Protein AF-A0A524JZP6-F1 (afdb_monomer_lite)

Structure (mmCIF, N/CA/C/O backbone):
data_AF-A0A524JZP6-F1
#
_entry.id   AF-A0A524JZP6-F1
#
loop_
_atom_site.group_PDB
_atom_site.id
_atom_site.type_symbol
_atom_site.label_atom_id
_atom_site.label_alt_id
_atom_site.label_comp_id
_a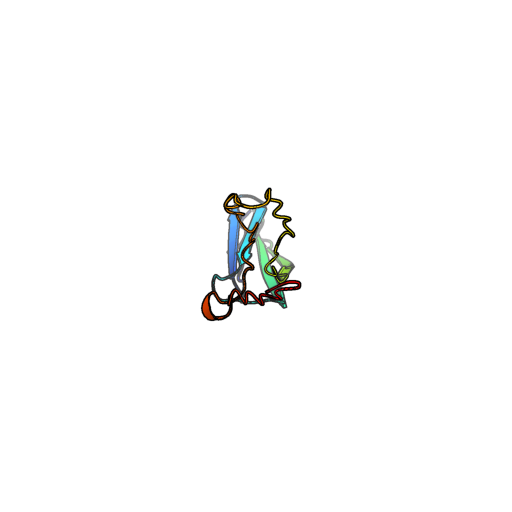tom_site.label_asym_id
_atom_site.label_entity_id
_atom_site.label_seq_id
_atom_site.pdbx_PDB_ins_code
_atom_site.Cartn_x
_atom_site.Cartn_y
_atom_site.Cartn_z
_atom_site.occupancy
_atom_site.B_iso_or_equiv
_atom_site.auth_seq_id
_atom_site.auth_comp_id
_atom_site.auth_asym_id
_atom_site.auth_atom_id
_atom_site.pdbx_PDB_model_num
ATOM 1 N N . MET A 1 1 ? -21.553 10.405 20.517 1.00 58.09 1 MET A N 1
ATOM 2 C CA . MET A 1 1 ? -21.061 9.518 19.447 1.00 58.09 1 MET A CA 1
ATOM 3 C C . MET A 1 1 ? -19.546 9.550 19.407 1.00 58.09 1 MET A C 1
ATOM 5 O O . MET A 1 1 ? -18.982 10.543 18.963 1.00 58.09 1 MET A O 1
ATOM 9 N N . ALA A 1 2 ? -18.900 8.503 19.909 1.00 61.16 2 ALA A N 1
ATOM 10 C CA . ALA A 1 2 ? -17.455 8.323 19.805 1.00 61.16 2 ALA A CA 1
ATOM 11 C C . ALA A 1 2 ? -17.164 7.016 19.064 1.00 61.16 2 ALA A C 1
ATOM 13 O O . ALA A 1 2 ? -17.875 6.031 19.256 1.00 61.16 2 ALA A O 1
ATOM 14 N N . ILE A 1 3 ? -16.135 7.026 18.218 1.00 65.12 3 ILE A N 1
ATOM 15 C CA . ILE A 1 3 ? -15.561 5.818 17.625 1.00 65.12 3 ILE A CA 1
ATOM 16 C C . ILE A 1 3 ? -14.234 5.584 18.342 1.00 65.12 3 ILE A C 1
ATOM 18 O O . ILE A 1 3 ? -13.388 6.479 18.384 1.00 65.12 3 ILE A O 1
ATOM 22 N N . VAL A 1 4 ? -14.065 4.408 18.941 1.00 67.75 4 VAL A N 1
ATOM 23 C CA . VAL A 1 4 ? -12.810 4.033 19.609 1.00 67.75 4 VAL A CA 1
ATOM 24 C C . VAL A 1 4 ? -11.742 3.736 18.554 1.00 67.75 4 VAL A C 1
ATOM 26 O O . VAL A 1 4 ? -12.053 3.178 17.503 1.00 67.75 4 VAL A O 1
ATOM 29 N N . ALA A 1 5 ? -10.493 4.138 18.825 1.00 64.25 5 ALA A N 1
ATOM 30 C CA . ALA A 1 5 ? -9.376 4.020 17.891 1.00 64.25 5 ALA A CA 1
ATOM 31 C C . ALA A 1 5 ? -9.245 2.579 17.346 1.00 64.25 5 ALA A C 1
ATOM 33 O O . ALA A 1 5 ? -9.036 1.652 18.134 1.00 64.25 5 ALA A O 1
ATOM 34 N N . PRO A 1 6 ? -9.372 2.383 16.025 1.00 71.62 6 PRO A N 1
ATOM 35 C CA . PRO A 1 6 ? -9.332 1.068 15.420 1.00 71.62 6 PRO A CA 1
ATOM 36 C C . PRO A 1 6 ? -7.933 0.456 15.532 1.00 71.62 6 PRO A C 1
ATOM 38 O O . PRO A 1 6 ? -6.934 1.093 15.199 1.00 71.62 6 PRO A O 1
ATOM 41 N N . LEU A 1 7 ? -7.864 -0.794 15.992 1.00 72.06 7 LEU A N 1
ATOM 42 C CA . LEU A 1 7 ? -6.622 -1.564 16.047 1.00 72.06 7 LEU A CA 1
ATOM 43 C C . LEU A 1 7 ? -6.488 -2.406 14.776 1.00 72.06 7 LEU A C 1
ATOM 45 O O . LEU A 1 7 ? -7.431 -3.109 14.417 1.00 72.06 7 LEU A O 1
ATOM 49 N N . ALA A 1 8 ? -5.318 -2.354 14.142 1.00 79.12 8 ALA A N 1
ATOM 50 C CA . ALA A 1 8 ? -4.953 -3.180 12.994 1.00 79.12 8 ALA A CA 1
ATOM 51 C C . ALA A 1 8 ? -3.582 -3.829 13.237 1.00 79.12 8 ALA A C 1
ATOM 53 O O . ALA A 1 8 ? -2.736 -3.232 13.907 1.00 79.12 8 ALA A O 1
ATOM 54 N N . ALA A 1 9 ? -3.362 -5.044 12.732 1.00 82.50 9 ALA A N 1
ATOM 55 C CA . ALA A 1 9 ? -2.127 -5.787 12.992 1.00 82.50 9 ALA A CA 1
ATOM 56 C C . ALA A 1 9 ? -1.009 -5.443 11.997 1.00 82.50 9 ALA A C 1
ATOM 58 O O . ALA A 1 9 ? 0.165 -5.459 12.362 1.00 82.50 9 ALA A O 1
ATOM 59 N N . ASN A 1 10 ? -1.368 -5.110 10.755 1.00 86.25 10 ASN A N 1
ATOM 60 C CA . ASN A 1 10 ? -0.446 -4.923 9.635 1.00 86.25 10 ASN A CA 1
ATOM 61 C C . ASN A 1 10 ? -0.532 -3.503 9.061 1.00 86.25 10 ASN A C 1
ATOM 63 O O . ASN A 1 10 ? -0.291 -3.278 7.874 1.00 86.25 10 ASN A O 1
ATOM 67 N N . GLY A 1 11 ? -0.880 -2.528 9.901 1.00 87.19 11 GLY A N 1
ATOM 68 C CA . GLY A 1 11 ? -1.005 -1.135 9.505 1.00 87.19 11 GLY A CA 1
ATOM 69 C C . GLY A 1 11 ? -1.481 -0.233 10.632 1.00 87.19 11 GLY A C 1
ATOM 70 O O . GLY A 1 11 ? -1.445 -0.581 11.809 1.00 87.19 11 GLY A O 1
ATOM 71 N N . THR A 1 12 ? -1.936 0.952 10.250 1.00 89.12 12 THR A N 1
ATOM 72 C CA . THR A 1 12 ? -2.566 1.916 11.150 1.00 89.12 12 THR A CA 1
ATOM 73 C C . THR A 1 12 ? -3.952 2.245 10.633 1.00 89.12 12 THR A C 1
ATOM 75 O O . THR A 1 12 ? -4.158 2.402 9.429 1.00 89.12 12 THR A O 1
ATOM 78 N N . ALA A 1 13 ? -4.909 2.348 11.544 1.00 90.44 13 ALA A N 1
ATOM 79 C CA . ALA A 1 13 ? -6.255 2.773 11.225 1.00 90.44 13 ALA A CA 1
ATOM 80 C C . ALA A 1 13 ? -6.558 4.076 11.974 1.00 90.44 13 ALA A C 1
ATOM 82 O O . ALA A 1 13 ? -6.275 4.210 13.163 1.00 90.44 13 ALA A O 1
ATOM 83 N N . ALA A 1 14 ? -7.109 5.051 11.261 1.00 88.94 14 ALA A N 1
ATOM 84 C CA . ALA A 1 14 ? -7.448 6.364 11.790 1.00 88.94 14 ALA A CA 1
ATOM 85 C C . ALA A 1 14 ? -8.925 6.665 11.547 1.00 88.94 14 ALA A C 1
ATOM 87 O O . ALA A 1 14 ? -9.490 6.257 10.532 1.00 88.94 14 ALA A O 1
ATOM 88 N N . VAL A 1 15 ? -9.541 7.403 12.469 1.00 89.00 15 VAL A N 1
ATOM 89 C CA . VAL A 1 15 ? -10.954 7.781 12.379 1.00 89.00 15 VAL A CA 1
ATOM 90 C C . VAL A 1 15 ? -11.088 9.279 12.184 1.00 89.00 15 VAL A C 1
ATOM 92 O O . VAL A 1 15 ? -10.450 10.067 12.879 1.00 89.00 15 VAL A O 1
ATOM 95 N N . THR A 1 16 ? -11.947 9.690 11.256 1.00 87.56 16 THR A N 1
ATOM 96 C CA . THR A 1 16 ? -12.345 11.088 11.069 1.00 87.56 16 THR A CA 1
ATOM 97 C C . THR A 1 16 ? -13.851 11.153 10.829 1.00 87.56 16 THR A C 1
ATOM 99 O O . THR A 1 16 ? -14.347 10.732 9.785 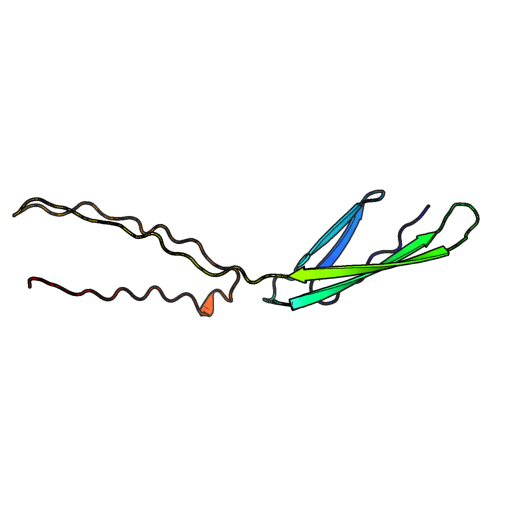1.00 87.56 16 THR A O 1
ATOM 102 N N . GLY A 1 17 ? -14.601 11.654 11.817 1.00 85.44 17 GLY A N 1
ATOM 103 C CA . GLY A 1 17 ? -16.066 11.630 11.789 1.00 85.44 17 GLY A CA 1
ATOM 104 C C . GLY A 1 17 ? -16.591 10.193 11.765 1.00 85.44 17 GLY A C 1
ATOM 105 O O . GLY A 1 17 ? -16.378 9.448 12.713 1.00 85.44 17 GLY A O 1
ATOM 106 N N . THR A 1 18 ? -17.256 9.811 10.675 1.00 84.88 18 THR A N 1
ATOM 107 C CA . THR A 1 18 ? -17.766 8.450 10.418 1.00 84.88 18 THR A CA 1
ATOM 108 C C . THR A 1 18 ? -16.899 7.655 9.435 1.00 84.88 18 THR A C 1
ATOM 110 O O . THR A 1 18 ? -17.297 6.583 8.990 1.00 84.88 18 THR A O 1
ATOM 113 N N . THR A 1 19 ? -15.728 8.178 9.061 1.00 87.44 19 THR A N 1
ATOM 114 C CA . THR A 1 19 ? -14.811 7.539 8.107 1.00 87.44 19 THR A CA 1
ATOM 115 C C . THR A 1 19 ? -13.657 6.867 8.841 1.00 87.44 19 THR A C 1
ATOM 117 O O . THR A 1 19 ? -13.039 7.483 9.712 1.00 87.44 19 THR A O 1
ATOM 120 N N . ILE A 1 20 ? -13.349 5.625 8.460 1.00 89.06 20 ILE A N 1
ATOM 121 C CA . ILE A 1 20 ? -12.151 4.893 8.885 1.00 89.06 20 ILE A CA 1
ATOM 122 C C . ILE A 1 20 ? -11.197 4.813 7.693 1.00 89.06 20 ILE A C 1
ATOM 124 O O . ILE A 1 20 ? -11.571 4.315 6.633 1.00 89.06 20 ILE A O 1
ATOM 128 N N . THR A 1 21 ? -9.964 5.279 7.878 1.00 91.50 21 THR A N 1
ATOM 129 C CA . THR A 1 21 ? -8.889 5.188 6.885 1.00 91.50 21 THR A CA 1
ATOM 130 C C . THR A 1 21 ? -7.846 4.195 7.371 1.00 91.50 21 THR A C 1
ATOM 132 O O . THR A 1 21 ? -7.320 4.350 8.473 1.00 91.50 21 THR A O 1
ATOM 135 N N . PHE A 1 22 ? -7.523 3.200 6.547 1.00 90.94 22 PHE A N 1
ATOM 136 C CA . PHE A 1 22 ? -6.460 2.234 6.812 1.00 90.94 22 PHE A CA 1
ATOM 137 C C . PHE A 1 22 ? -5.221 2.550 5.975 1.00 90.94 22 PHE A C 1
ATOM 139 O O . PHE A 1 22 ? -5.322 2.777 4.771 1.00 90.94 22 PHE A O 1
ATOM 146 N N . THR A 1 23 ? -4.056 2.543 6.616 1.00 89.44 23 THR A N 1
ATOM 147 C CA . THR A 1 23 ? -2.748 2.677 5.971 1.00 89.44 23 THR A CA 1
ATOM 148 C C . THR A 1 23 ? -1.932 1.421 6.282 1.00 89.44 23 THR A C 1
ATOM 150 O O . THR A 1 23 ? -1.590 1.229 7.454 1.00 89.44 23 THR A O 1
ATOM 153 N N . PRO A 1 24 ? -1.618 0.568 5.287 1.00 88.25 24 PRO A N 1
ATOM 154 C CA . PRO A 1 24 ? -0.759 -0.600 5.480 1.00 88.25 24 PRO A CA 1
ATOM 155 C C . PRO A 1 24 ? 0.605 -0.225 6.076 1.00 88.25 24 PRO A C 1
ATOM 157 O O . PRO A 1 24 ? 1.106 0.883 5.869 1.00 88.25 24 PRO A O 1
ATOM 160 N N . ALA A 1 25 ? 1.221 -1.148 6.812 1.00 83.56 25 ALA A N 1
ATOM 161 C CA . ALA A 1 25 ? 2.567 -0.969 7.338 1.00 83.56 25 ALA A CA 1
ATOM 162 C C . ALA A 1 25 ? 3.594 -0.851 6.200 1.00 83.56 25 ALA A C 1
ATOM 164 O O . ALA A 1 25 ? 3.432 -1.413 5.120 1.00 83.56 25 ALA A O 1
ATOM 165 N N . THR A 1 26 ? 4.691 -0.134 6.454 1.00 75.38 26 THR A N 1
ATOM 166 C CA . THR A 1 26 ? 5.790 0.004 5.484 1.00 75.38 26 THR A CA 1
ATOM 167 C C . THR A 1 26 ? 6.641 -1.261 5.365 1.00 75.38 26 THR A C 1
ATOM 169 O O . THR A 1 26 ? 7.370 -1.426 4.389 1.00 75.38 26 THR A O 1
ATOM 172 N N . THR A 1 27 ? 6.562 -2.166 6.344 1.00 76.06 27 THR A N 1
ATOM 173 C CA . THR A 1 27 ? 7.085 -3.528 6.222 1.00 76.06 27 THR A CA 1
ATOM 174 C C . THR A 1 27 ? 6.195 -4.316 5.270 1.00 76.06 27 THR A C 1
ATOM 176 O O . THR A 1 27 ? 4.987 -4.371 5.478 1.00 76.06 27 THR A O 1
ATOM 179 N N . PHE A 1 28 ? 6.791 -4.933 4.249 1.00 69.69 28 PHE A N 1
ATOM 180 C CA . PHE A 1 28 ? 6.059 -5.697 3.240 1.00 69.69 28 PHE A CA 1
ATOM 181 C C . PHE A 1 28 ? 5.142 -6.756 3.876 1.00 69.69 28 PHE A C 1
ATOM 183 O O . PHE A 1 28 ? 5.616 -7.654 4.574 1.00 69.69 28 PHE A O 1
ATOM 190 N N . PHE A 1 29 ? 3.841 -6.644 3.605 1.00 79.62 29 PHE A N 1
ATOM 191 C CA . PHE A 1 29 ? 2.807 -7.602 3.982 1.00 79.62 29 PHE A CA 1
ATOM 192 C C . PHE A 1 29 ? 1.772 -7.684 2.857 1.00 79.62 29 PHE A C 1
ATOM 194 O O . PHE A 1 29 ? 1.275 -6.660 2.395 1.00 79.62 29 PHE A O 1
ATOM 201 N N . VAL A 1 30 ? 1.446 -8.908 2.446 1.00 84.62 30 VAL A N 1
ATOM 202 C CA . VAL A 1 30 ? 0.369 -9.231 1.504 1.00 84.62 30 VAL A CA 1
ATOM 203 C C . VAL A 1 30 ? -0.526 -10.240 2.204 1.00 84.62 30 VAL A C 1
ATOM 205 O O . VAL A 1 30 ? -0.033 -11.224 2.762 1.00 84.62 30 VAL A O 1
ATOM 208 N N . GLY A 1 31 ? -1.830 -9.994 2.202 1.00 85.88 31 GLY A N 1
ATOM 209 C CA . GLY A 1 31 ? -2.787 -10.827 2.919 1.00 85.88 31 GLY A CA 1
ATOM 210 C C . GLY A 1 31 ? -3.932 -10.029 3.520 1.00 85.88 31 GLY A C 1
ATOM 211 O O . GLY A 1 31 ? -4.230 -8.911 3.109 1.00 85.88 31 GLY A O 1
ATOM 212 N N . THR A 1 32 ? -4.600 -10.624 4.501 1.00 89.94 32 THR A N 1
ATOM 213 C CA . THR A 1 32 ? -5.775 -10.030 5.140 1.00 89.94 32 THR A CA 1
ATOM 214 C C . THR A 1 32 ? -5.411 -9.421 6.492 1.00 89.94 32 THR A C 1
ATOM 216 O O . THR A 1 32 ? -4.702 -10.043 7.281 1.00 89.94 32 THR A O 1
ATOM 219 N N . ASP A 1 33 ? -5.934 -8.229 6.773 1.00 91.25 33 ASP A N 1
ATOM 220 C CA . ASP A 1 33 ? -5.909 -7.590 8.089 1.00 91.25 33 ASP A CA 1
ATOM 221 C C . ASP A 1 33 ? -7.341 -7.356 8.592 1.00 91.25 33 ASP A C 1
ATOM 223 O O . ASP A 1 33 ? -8.306 -7.330 7.822 1.00 91.25 33 ASP A O 1
ATOM 227 N N . THR A 1 34 ? -7.491 -7.200 9.900 1.00 90.06 34 THR A N 1
ATOM 228 C CA . THR A 1 34 ? -8.785 -6.969 10.541 1.00 90.06 34 THR A CA 1
ATOM 229 C C . THR A 1 34 ? -8.734 -5.713 11.378 1.00 90.06 34 THR A C 1
ATOM 231 O O . THR A 1 34 ? -7.848 -5.561 12.217 1.00 90.06 34 THR A O 1
ATOM 234 N N . ILE A 1 35 ? -9.729 -4.854 11.197 1.00 90.88 35 ILE A N 1
ATOM 235 C CA . ILE A 1 35 ? -9.910 -3.650 11.990 1.00 90.88 35 ILE A CA 1
ATOM 236 C C . ILE A 1 35 ? -11.155 -3.824 12.850 1.00 90.88 35 ILE A C 1
ATOM 238 O O . ILE A 1 35 ? -12.266 -3.927 12.331 1.00 90.88 35 ILE A O 1
ATOM 242 N N . ASN A 1 36 ? -10.969 -3.825 14.166 1.00 89.00 36 ASN A N 1
ATOM 243 C CA . ASN A 1 36 ? -12.071 -3.834 15.124 1.00 89.00 36 ASN A CA 1
ATOM 244 C C . ASN A 1 36 ? -12.425 -2.393 15.504 1.00 89.00 36 ASN A C 1
ATOM 246 O O . ASN A 1 36 ? -11.527 -1.601 15.798 1.00 89.00 36 ASN A O 1
ATOM 250 N N . TYR A 1 37 ? -13.714 -2.057 15.517 1.00 87.62 37 TYR A N 1
ATOM 251 C CA . TYR A 1 37 ? -14.199 -0.737 15.922 1.00 87.62 37 TYR A CA 1
ATOM 252 C C . TYR A 1 37 ? -15.460 -0.854 16.782 1.00 87.62 37 TYR A C 1
ATOM 254 O O . TYR A 1 37 ? -16.216 -1.819 16.676 1.00 87.62 37 TYR A O 1
ATOM 262 N N . SER A 1 38 ? -15.696 0.148 17.628 1.00 88.06 38 SER A N 1
ATOM 263 C CA . SER A 1 38 ? -16.923 0.273 18.413 1.00 88.06 38 SER A CA 1
ATOM 264 C C . SER A 1 38 ? -17.477 1.684 18.317 1.00 88.06 38 SER A C 1
ATOM 266 O O . SER A 1 38 ? -16.716 2.657 18.290 1.00 88.06 38 SER A O 1
ATOM 268 N N . ILE A 1 39 ? -18.799 1.786 18.292 1.00 86.94 39 ILE A N 1
ATOM 269 C CA . ILE A 1 39 ? -19.532 3.043 18.391 1.00 86.94 39 ILE A CA 1
ATOM 270 C C . ILE A 1 39 ? -20.164 3.140 19.776 1.00 86.94 39 ILE A C 1
ATOM 272 O O . ILE A 1 39 ? -20.616 2.140 20.325 1.00 86.94 39 ILE A O 1
ATOM 276 N N . THR A 1 40 ? -20.193 4.345 20.335 1.00 88.94 40 THR A N 1
ATOM 277 C CA . THR A 1 40 ? -20.943 4.655 21.560 1.00 88.94 40 THR A CA 1
ATOM 278 C C . THR A 1 40 ? -21.841 5.845 21.292 1.00 88.94 40 THR A C 1
ATOM 280 O O . THR A 1 40 ? -21.335 6.873 20.827 1.00 88.94 40 THR A O 1
ATOM 283 N N . ASP A 1 41 ? -23.143 5.738 21.547 1.00 87.81 41 ASP A N 1
ATOM 284 C CA . ASP A 1 41 ? -24.087 6.835 21.325 1.00 87.81 41 ASP A CA 1
ATOM 285 C C . ASP A 1 41 ? -24.078 7.872 22.472 1.00 87.81 41 ASP A C 1
ATOM 287 O O . ASP A 1 41 ? -23.089 7.998 23.196 1.00 87.81 41 ASP A O 1
ATOM 291 N N . ALA A 1 42 ? -25.089 8.743 22.545 1.00 89.69 42 ALA A N 1
ATOM 292 C CA . ALA A 1 42 ? -25.176 9.762 23.597 1.00 89.69 42 ALA A CA 1
ATOM 293 C C . ALA A 1 42 ? -25.664 9.200 24.943 1.00 89.69 42 ALA A C 1
ATOM 295 O O . ALA A 1 42 ? -25.367 9.791 25.981 1.00 89.69 42 ALA A O 1
ATOM 296 N N . ASP A 1 43 ? -26.350 8.059 24.916 1.00 93.69 43 ASP A N 1
ATOM 297 C CA . ASP A 1 43 ? -26.947 7.397 26.073 1.00 93.69 43 ASP A CA 1
ATOM 298 C C . A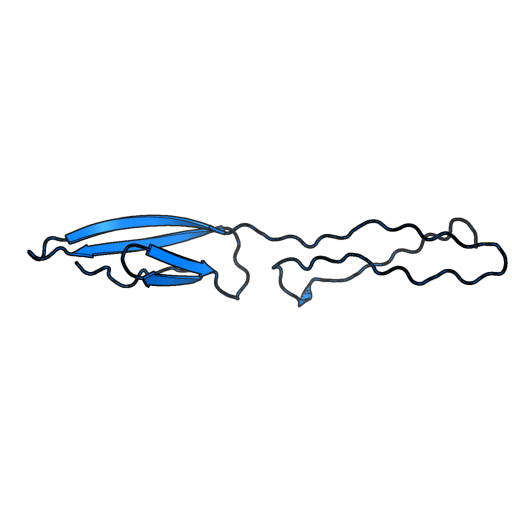SP A 1 43 ? -26.015 6.317 26.658 1.00 93.69 43 ASP A C 1
ATOM 300 O O . ASP A 1 43 ? -26.336 5.672 27.652 1.00 93.69 43 ASP A O 1
ATOM 304 N N . SER A 1 44 ? -24.789 6.225 26.125 1.00 90.62 44 SER A N 1
ATOM 305 C CA . SER A 1 44 ? -23.736 5.261 26.482 1.00 90.62 44 SER A CA 1
ATOM 306 C C . SER A 1 44 ? -23.987 3.833 25.998 1.00 90.62 44 SER A C 1
ATOM 308 O O . SER A 1 44 ? -23.268 2.924 26.419 1.00 90.62 44 SER A O 1
ATOM 310 N N . ASP A 1 45 ? -24.930 3.636 25.077 1.00 93.19 45 ASP A N 1
ATOM 311 C CA . ASP A 1 45 ? -25.100 2.352 24.411 1.00 93.19 45 ASP A CA 1
ATOM 312 C C . ASP A 1 45 ? -23.951 2.125 23.428 1.00 93.19 45 ASP A C 1
ATOM 314 O O . ASP A 1 45 ? -23.505 3.042 22.729 1.00 93.19 45 ASP A O 1
ATOM 318 N N . THR A 1 46 ? -23.445 0.892 23.392 1.00 92.06 46 THR A N 1
ATOM 319 C CA . THR A 1 46 ? -22.280 0.519 22.584 1.00 92.06 46 THR A CA 1
ATOM 320 C C . THR A 1 46 ? -22.593 -0.605 21.614 1.00 92.06 46 THR A C 1
ATOM 322 O O . THR A 1 46 ? -23.191 -1.603 22.011 1.00 92.06 46 THR A O 1
ATOM 325 N N . ASP A 1 47 ? -22.087 -0.491 20.390 1.00 92.56 47 ASP A N 1
ATOM 326 C CA . ASP A 1 47 ? -22.102 -1.562 19.391 1.00 92.56 47 ASP A CA 1
ATOM 327 C C . ASP A 1 47 ? -20.717 -1.711 18.748 1.00 92.56 47 ASP A C 1
ATOM 329 O O . ASP A 1 47 ? -19.913 -0.773 18.753 1.00 92.56 47 ASP A O 1
ATOM 333 N N . SER A 1 48 ? -20.408 -2.895 18.222 1.00 90.75 48 SER A N 1
ATOM 334 C CA . SER A 1 48 ? -19.083 -3.236 17.696 1.00 90.75 48 SER A CA 1
ATOM 335 C C . SER A 1 48 ? -19.150 -3.912 16.334 1.00 90.75 48 SER A C 1
ATOM 337 O O . SER A 1 48 ? -20.054 -4.696 16.060 1.00 90.75 48 SER A O 1
ATOM 339 N N . GLY A 1 49 ? -18.149 -3.643 15.498 1.00 90.44 49 GLY A N 1
ATOM 340 C CA . GLY A 1 49 ? -18.032 -4.209 14.162 1.00 90.44 49 GLY A CA 1
ATOM 341 C C . GLY A 1 49 ? -16.595 -4.563 13.794 1.00 90.44 49 GLY A C 1
ATOM 342 O O . GLY A 1 49 ? -15.630 -4.145 14.441 1.00 90.44 49 GLY A O 1
ATOM 343 N N . VAL A 1 50 ? -16.472 -5.343 12.722 1.00 90.94 50 VAL A N 1
ATOM 344 C CA . VAL A 1 50 ? -15.193 -5.797 12.171 1.00 90.94 50 VAL A CA 1
ATOM 345 C C . VAL A 1 50 ? -15.131 -5.422 10.696 1.00 90.94 50 VAL A C 1
ATOM 347 O O . VAL A 1 50 ? -16.042 -5.737 9.934 1.00 90.94 50 VAL A O 1
ATOM 350 N N . ILE A 1 51 ? -14.046 -4.767 10.288 1.00 91.19 51 ILE A N 1
ATOM 351 C CA . ILE A 1 51 ? -13.699 -4.543 8.882 1.00 91.19 51 ILE A CA 1
ATOM 352 C C . ILE A 1 51 ? -12.599 -5.529 8.508 1.00 91.19 51 ILE A C 1
ATOM 354 O O . ILE A 1 51 ? -11.566 -5.603 9.172 1.00 91.19 51 ILE A O 1
ATOM 358 N N . THR A 1 52 ? -12.803 -6.255 7.416 1.00 92.62 52 THR A N 1
ATOM 359 C CA . THR A 1 52 ? -11.771 -7.086 6.794 1.00 92.62 52 THR A CA 1
ATOM 360 C C . THR A 1 52 ? -11.105 -6.295 5.675 1.00 92.62 52 THR A C 1
ATOM 362 O O . THR A 1 52 ? -11.769 -5.878 4.728 1.00 92.62 52 THR A O 1
ATOM 365 N N . VAL A 1 53 ? -9.795 -6.091 5.777 1.00 91.12 53 VAL A N 1
ATOM 366 C CA . VAL A 1 53 ? -8.981 -5.421 4.761 1.00 91.12 53 VAL A CA 1
ATOM 367 C C . VAL A 1 53 ? -8.179 -6.469 4.007 1.00 91.12 53 VAL A C 1
ATOM 369 O O . VAL A 1 53 ? -7.511 -7.292 4.623 1.00 91.12 53 VAL A O 1
ATOM 372 N N . THR A 1 54 ? -8.219 -6.434 2.677 1.00 90.56 54 THR A N 1
ATOM 373 C CA . THR A 1 54 ? -7.333 -7.248 1.832 1.00 90.56 54 THR A CA 1
ATOM 374 C C . THR A 1 54 ? -6.234 -6.349 1.284 1.00 90.56 54 THR A C 1
ATOM 376 O O . THR A 1 54 ? -6.523 -5.278 0.755 1.00 90.56 54 THR A O 1
ATOM 379 N N . ILE A 1 55 ? -4.984 -6.757 1.478 1.00 89.06 55 ILE A N 1
ATOM 380 C CA . ILE A 1 55 ? -3.784 -6.040 1.057 1.00 89.06 55 ILE A CA 1
ATOM 381 C C . ILE A 1 55 ? -3.159 -6.857 -0.066 1.00 89.06 55 ILE A C 1
ATOM 383 O O . ILE A 1 55 ? -2.595 -7.927 0.182 1.00 89.06 55 ILE A O 1
ATOM 387 N N . ASP A 1 56 ? -3.301 -6.353 -1.288 1.00 86.75 56 ASP A N 1
ATOM 388 C CA . ASP A 1 56 ? -2.783 -6.992 -2.493 1.00 86.75 56 ASP A CA 1
ATOM 389 C C . ASP A 1 56 ? -1.306 -6.652 -2.726 1.00 86.75 56 ASP A C 1
ATOM 391 O O . ASP A 1 56 ? -0.803 -5.586 -2.352 1.00 86.75 56 ASP A O 1
ATOM 395 N N . ASP A 1 57 ? -0.610 -7.582 -3.374 1.00 84.75 57 ASP A N 1
ATOM 396 C CA . ASP A 1 57 ? 0.749 -7.363 -3.857 1.00 84.75 57 ASP A CA 1
ATOM 397 C C . ASP A 1 57 ? 0.759 -6.345 -5.008 1.00 84.75 57 ASP A C 1
ATOM 399 O O . ASP A 1 57 ? -0.158 -6.309 -5.832 1.00 84.75 57 ASP A O 1
ATOM 403 N N . VAL A 1 58 ? 1.814 -5.533 -5.098 1.00 84.38 58 VAL A N 1
ATOM 404 C CA . VAL A 1 58 ? 2.041 -4.634 -6.235 1.00 84.38 58 VAL A CA 1
ATOM 405 C C . VAL A 1 58 ? 3.327 -5.076 -6.906 1.00 84.38 58 VAL A C 1
ATOM 407 O O . VAL A 1 58 ? 4.429 -4.773 -6.451 1.00 84.38 58 VAL A O 1
ATOM 410 N N . ASN A 1 59 ? 3.192 -5.800 -8.011 1.00 82.50 59 ASN A N 1
ATOM 411 C CA . ASN A 1 59 ? 4.338 -6.346 -8.726 1.00 82.50 59 ASN A CA 1
ATOM 412 C C . ASN A 1 59 ? 5.052 -5.276 -9.571 1.00 82.50 59 ASN A C 1
ATOM 414 O O . ASN A 1 59 ? 4.406 -4.357 -10.085 1.00 82.50 59 ASN A O 1
ATOM 418 N N . PRO A 1 60 ? 6.381 -5.386 -9.755 1.00 83.94 60 PRO A N 1
ATOM 419 C CA . PRO A 1 60 ? 7.093 -4.527 -10.689 1.00 83.94 60 PRO A CA 1
ATOM 420 C C . PRO A 1 60 ? 6.647 -4.792 -12.132 1.00 83.94 60 PRO A C 1
ATOM 422 O O . PRO A 1 60 ? 6.365 -5.930 -12.508 1.00 83.94 60 PRO A O 1
ATOM 425 N N . ALA A 1 61 ? 6.646 -3.743 -12.955 1.00 84.19 61 ALA A N 1
ATOM 426 C CA . ALA A 1 61 ? 6.316 -3.824 -14.376 1.00 84.19 61 ALA A CA 1
ATOM 427 C C . ALA A 1 61 ? 7.386 -3.154 -15.247 1.00 84.19 61 ALA A C 1
ATOM 429 O O . ALA A 1 61 ? 8.039 -2.188 -14.838 1.00 84.19 61 ALA A O 1
ATOM 430 N N . LEU A 1 62 ? 7.543 -3.676 -16.464 1.00 86.06 62 LEU A N 1
ATOM 431 C CA . LEU A 1 62 ? 8.417 -3.147 -17.507 1.00 86.06 62 LEU A CA 1
ATOM 432 C C . LEU A 1 62 ? 7.609 -2.944 -18.788 1.00 86.06 62 LEU A C 1
ATOM 434 O O . LEU A 1 62 ? 6.771 -3.773 -19.132 1.00 86.06 62 LEU A O 1
ATOM 438 N N . SER A 1 63 ? 7.873 -1.842 -19.487 1.00 86.25 63 SER A N 1
ATOM 439 C CA . SER A 1 63 ? 7.334 -1.590 -20.827 1.00 86.25 63 SER A CA 1
ATOM 440 C C . SER A 1 63 ? 8.341 -1.997 -21.897 1.00 86.25 63 SER A C 1
ATOM 442 O O . SER A 1 63 ? 9.517 -1.633 -21.805 1.00 86.25 63 SER A O 1
ATOM 444 N N . ASP A 1 64 ? 7.865 -2.695 -22.928 1.00 85.94 64 ASP A N 1
ATOM 445 C CA . ASP A 1 64 ? 8.667 -3.003 -24.109 1.00 85.94 64 ASP A CA 1
ATOM 446 C C . ASP A 1 64 ? 9.071 -1.719 -24.841 1.00 85.94 64 ASP A C 1
ATOM 448 O O . ASP A 1 64 ? 8.328 -0.735 -24.889 1.00 85.94 64 ASP A O 1
ATOM 452 N N . GLY A 1 65 ? 10.251 -1.738 -25.455 1.00 85.44 65 GLY A N 1
ATOM 453 C CA . GLY A 1 65 ? 10.716 -0.641 -26.286 1.00 85.44 65 GLY A CA 1
ATOM 454 C C . GLY A 1 65 ? 11.514 -1.134 -27.479 1.00 85.44 65 GLY A C 1
ATOM 455 O O . GLY A 1 65 ? 12.197 -2.155 -27.428 1.00 85.44 65 GLY A O 1
ATOM 456 N N . THR A 1 66 ? 11.421 -0.386 -28.570 1.00 86.50 66 THR A N 1
ATOM 457 C CA . THR A 1 66 ? 12.121 -0.679 -29.819 1.00 86.50 66 THR A CA 1
ATOM 458 C C . THR A 1 66 ? 13.104 0.433 -30.127 1.00 86.50 66 THR A C 1
ATOM 460 O O . THR A 1 66 ? 12.743 1.610 -30.097 1.00 86.50 66 THR A O 1
ATOM 463 N N . ILE A 1 67 ? 14.329 0.060 -30.482 1.00 89.06 67 ILE A N 1
ATOM 464 C CA . ILE A 1 67 ? 15.332 0.985 -31.000 1.00 89.06 67 ILE A CA 1
ATOM 465 C C . ILE A 1 67 ? 15.555 0.657 -32.470 1.00 89.06 67 ILE A C 1
ATOM 467 O O . ILE A 1 67 ? 15.846 -0.483 -32.824 1.00 89.06 67 ILE A O 1
ATOM 471 N N . THR A 1 68 ? 15.467 1.672 -33.322 1.00 88.12 68 THR A N 1
ATOM 472 C CA . THR A 1 68 ? 15.871 1.589 -34.727 1.00 88.12 68 THR A CA 1
ATOM 473 C C . THR A 1 68 ? 16.925 2.648 -35.00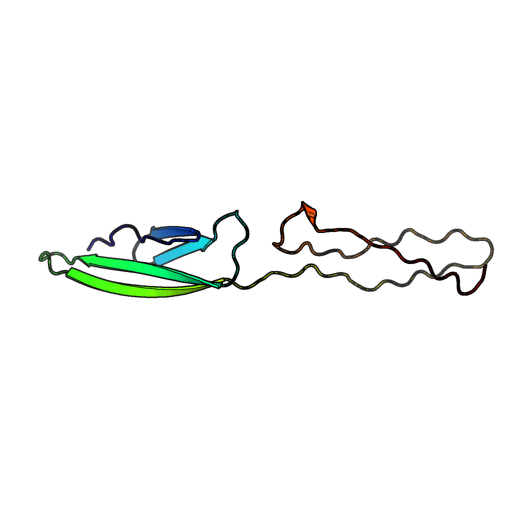0 1.00 88.12 68 THR A C 1
ATOM 475 O O . THR A 1 68 ? 16.778 3.791 -34.566 1.00 88.12 68 THR A O 1
ATOM 478 N N . THR A 1 69 ? 17.971 2.295 -35.738 1.00 91.00 69 THR A N 1
ATOM 479 C CA . THR A 1 69 ? 18.983 3.249 -36.201 1.00 91.00 69 THR A CA 1
ATOM 480 C C . THR A 1 69 ? 19.374 2.944 -37.639 1.00 91.00 69 THR A C 1
ATOM 482 O O . THR A 1 69 ? 19.203 1.821 -38.113 1.00 91.00 69 THR A O 1
ATOM 485 N N . ALA A 1 70 ? 19.876 3.957 -38.340 1.00 93.00 70 ALA A N 1
ATOM 486 C CA . ALA A 1 70 ? 20.470 3.770 -39.656 1.00 93.00 70 ALA A CA 1
ATOM 487 C C . AL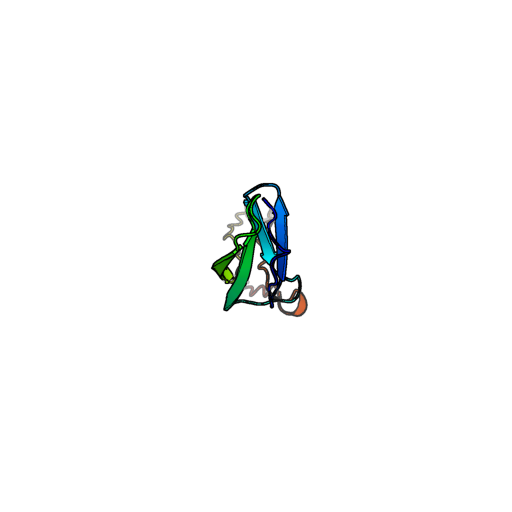A A 1 70 ? 21.882 3.179 -39.523 1.00 93.00 70 ALA A C 1
ATOM 489 O O . ALA A 1 70 ? 22.554 3.369 -38.507 1.00 93.00 70 ALA A O 1
ATOM 490 N N . GLN A 1 71 ? 22.342 2.495 -40.571 1.00 86.19 71 GLN A N 1
ATOM 491 C CA . GLN A 1 71 ? 23.718 2.007 -40.652 1.00 86.19 71 GLN A CA 1
ATOM 492 C C . GLN A 1 71 ? 24.706 3.183 -40.531 1.00 86.19 71 GLN A C 1
ATOM 494 O O . GLN A 1 71 ? 24.411 4.306 -40.946 1.00 86.19 71 GLN A O 1
ATOM 499 N N . ASP A 1 72 ? 25.826 2.935 -39.849 1.00 89.75 72 ASP A N 1
ATOM 500 C CA . ASP A 1 72 ? 26.848 3.925 -39.480 1.00 89.75 72 ASP A CA 1
ATOM 501 C C . ASP A 1 72 ? 26.341 5.109 -38.637 1.00 89.75 72 ASP A C 1
ATOM 503 O O . ASP A 1 72 ? 26.965 6.173 -38.579 1.00 89.75 72 ASP A O 1
ATOM 507 N N . ARG A 1 73 ? 25.214 4.933 -37.931 1.00 89.50 73 ARG A N 1
ATOM 508 C CA . ARG A 1 73 ? 24.699 5.914 -36.969 1.00 89.50 73 ARG A CA 1
ATOM 509 C C . ARG A 1 73 ? 24.447 5.290 -35.605 1.00 89.50 73 ARG A C 1
ATOM 511 O O . ARG A 1 73 ? 23.786 4.260 -35.484 1.00 89.50 73 ARG A O 1
ATOM 518 N N . ALA A 1 74 ? 24.914 5.973 -34.564 1.00 88.50 74 ALA A N 1
ATOM 519 C CA . ALA A 1 74 ? 24.553 5.636 -33.194 1.00 88.50 74 ALA A CA 1
ATOM 520 C C . ALA A 1 74 ? 23.040 5.810 -32.982 1.00 88.50 74 ALA A C 1
ATOM 522 O O . ALA A 1 74 ? 22.452 6.796 -33.436 1.00 88.50 74 ALA A O 1
ATOM 523 N N . SER A 1 75 ? 22.424 4.858 -32.282 1.00 87.56 75 SER A N 1
ATOM 524 C CA . SER A 1 75 ? 21.021 4.943 -31.891 1.00 87.56 75 SER A CA 1
ATOM 525 C C . SER A 1 75 ? 20.809 5.937 -30.752 1.00 87.56 75 SER A C 1
ATOM 527 O O . SER A 1 75 ? 21.696 6.172 -29.929 1.00 87.56 75 SER A O 1
ATOM 529 N N . SER A 1 76 ? 19.594 6.470 -30.653 1.00 89.44 76 SER A N 1
ATOM 530 C CA . SER A 1 76 ? 19.160 7.198 -29.461 1.00 89.44 76 SER A CA 1
ATOM 531 C C . SER A 1 76 ? 19.052 6.266 -28.251 1.00 89.44 76 SER A C 1
ATOM 533 O O . SER A 1 76 ? 18.803 5.067 -28.394 1.00 89.44 76 SER A O 1
ATOM 535 N N . ALA A 1 77 ? 19.225 6.826 -27.054 1.00 85.94 77 ALA A N 1
ATOM 536 C CA . ALA A 1 77 ? 18.983 6.099 -25.815 1.00 85.94 77 ALA A CA 1
ATOM 537 C C . ALA A 1 77 ? 17.489 5.765 -25.671 1.00 85.94 77 ALA A C 1
ATOM 539 O O . ALA A 1 77 ? 16.635 6.612 -25.936 1.00 85.94 77 ALA A O 1
ATOM 540 N N . LEU A 1 78 ? 17.187 4.548 -25.215 1.00 86.56 78 LEU A N 1
ATOM 541 C CA . LEU A 1 78 ? 15.844 4.143 -24.810 1.00 86.56 78 LEU A CA 1
ATOM 542 C C . LEU A 1 78 ? 15.736 4.234 -23.290 1.00 86.56 78 LEU A C 1
ATOM 544 O O . LEU A 1 78 ? 16.525 3.626 -22.567 1.00 86.56 78 LEU A O 1
ATOM 548 N N . SER A 1 79 ? 14.744 4.977 -22.808 1.00 84.81 79 SER A N 1
ATOM 549 C CA . SER A 1 79 ? 14.335 4.896 -21.410 1.00 84.81 79 SER A CA 1
ATOM 550 C C . SER A 1 79 ? 13.426 3.683 -21.244 1.00 84.81 79 SER A C 1
ATOM 552 O O . SER A 1 79 ? 12.440 3.545 -21.966 1.00 84.81 79 SER A O 1
ATOM 554 N N . LEU A 1 80 ? 13.768 2.793 -20.315 1.00 81.38 80 LEU A N 1
ATOM 555 C CA . LEU A 1 80 ? 12.912 1.667 -19.965 1.00 81.38 80 LEU A CA 1
ATOM 556 C C . LEU A 1 80 ? 11.803 2.189 -19.050 1.00 81.38 80 LEU A C 1
ATOM 558 O O . LEU A 1 80 ? 12.085 2.781 -18.009 1.00 81.38 80 LEU A O 1
ATOM 562 N N . GLY A 1 81 ? 10.545 1.996 -19.442 1.00 81.25 81 GLY A N 1
ATOM 563 C CA . GLY A 1 81 ? 9.402 2.322 -18.593 1.00 81.25 81 GLY A CA 1
ATOM 564 C C . GLY A 1 81 ? 9.323 1.334 -17.432 1.00 81.25 81 GLY A C 1
ATOM 565 O O . GLY A 1 81 ? 8.706 0.283 -17.584 1.00 81.25 81 GLY A O 1
ATOM 566 N N . ILE A 1 82 ? 9.984 1.646 -16.313 1.00 82.94 82 ILE A N 1
ATOM 567 C CA . ILE A 1 82 ? 10.006 0.815 -15.101 1.00 82.94 82 ILE A CA 1
ATOM 568 C C . ILE A 1 82 ? 8.972 1.339 -14.105 1.00 82.94 82 ILE A C 1
ATOM 570 O O . ILE A 1 82 ? 9.042 2.493 -13.681 1.00 82.94 82 ILE A O 1
ATOM 574 N N . THR A 1 83 ? 8.060 0.474 -13.674 1.00 83.88 83 THR A N 1
ATOM 575 C CA . THR A 1 83 ? 7.187 0.722 -12.522 1.00 83.88 83 THR A CA 1
ATOM 576 C C . THR A 1 83 ? 7.674 -0.132 -11.351 1.00 83.88 83 THR A C 1
ATOM 578 O O . THR A 1 83 ? 7.617 -1.360 -11.445 1.00 83.88 83 THR A O 1
ATOM 581 N N . PRO A 1 84 ? 8.186 0.474 -10.263 1.00 77.81 84 PRO A N 1
ATOM 582 C CA . PRO A 1 84 ? 8.582 -0.278 -9.077 1.00 77.81 84 PRO A CA 1
ATOM 583 C C . PRO A 1 84 ? 7.371 -0.949 -8.421 1.00 77.81 84 PRO A C 1
ATOM 585 O O . PRO A 1 84 ? 6.331 -0.315 -8.254 1.00 77.81 84 PRO A O 1
ATOM 588 N N . GLY A 1 85 ? 7.528 -2.211 -8.024 1.00 78.50 85 GLY A N 1
ATOM 589 C CA . GLY A 1 85 ? 6.578 -2.882 -7.138 1.00 78.50 85 GLY A CA 1
ATOM 590 C C . GLY A 1 85 ? 6.715 -2.430 -5.678 1.00 78.50 85 GLY A C 1
ATOM 591 O O . GLY A 1 85 ? 7.623 -1.666 -5.343 1.00 78.50 85 GLY A O 1
ATOM 592 N N . ASN A 1 86 ? 5.846 -2.935 -4.799 1.00 74.56 86 ASN A N 1
ATOM 593 C CA . ASN A 1 86 ? 5.897 -2.714 -3.344 1.00 74.56 86 ASN A CA 1
ATOM 594 C C . ASN A 1 86 ? 6.774 -3.741 -2.594 1.00 74.56 86 ASN A C 1
ATOM 596 O O . ASN A 1 86 ? 6.883 -3.670 -1.369 1.00 74.56 86 ASN A O 1
ATOM 600 N N . GLY A 1 87 ? 7.403 -4.679 -3.311 1.00 65.38 87 GLY A N 1
ATOM 601 C CA . GLY A 1 87 ? 8.349 -5.643 -2.752 1.00 65.38 87 GLY A CA 1
ATOM 602 C C . GLY A 1 87 ? 9.580 -4.986 -2.112 1.00 65.38 87 GLY A C 1
ATOM 603 O O . GLY A 1 87 ? 9.896 -3.819 -2.347 1.00 65.38 87 GLY A O 1
ATOM 604 N N . SER A 1 88 ? 10.310 -5.748 -1.289 1.00 58.47 88 SER A N 1
ATOM 605 C CA . SER A 1 88 ? 11.557 -5.267 -0.679 1.00 58.47 88 SER A CA 1
ATOM 606 C C . SER A 1 88 ? 12.536 -4.794 -1.759 1.00 58.47 88 SER A C 1
ATOM 608 O O . SER A 1 88 ? 12.961 -5.582 -2.606 1.00 58.47 88 SER A O 1
ATOM 610 N N . VAL A 1 89 ? 12.939 -3.519 -1.689 1.00 53.25 89 VAL A N 1
ATOM 611 C CA . VAL A 1 89 ? 13.882 -2.853 -2.613 1.00 53.25 89 VAL A CA 1
ATOM 612 C C . VAL A 1 89 ? 15.194 -3.622 -2.837 1.00 53.25 89 VAL A C 1
ATOM 614 O O . VAL A 1 89 ? 15.872 -3.396 -3.834 1.00 53.25 89 VAL A O 1
ATOM 617 N N . ALA A 1 90 ? 15.534 -4.569 -1.958 1.00 52.97 90 ALA A N 1
ATOM 618 C CA . ALA A 1 90 ? 16.693 -5.447 -2.084 1.00 52.97 90 ALA A CA 1
ATOM 619 C C . ALA A 1 90 ? 16.564 -6.553 -3.159 1.00 52.97 90 ALA A C 1
ATOM 621 O O . ALA A 1 90 ? 17.551 -7.232 -3.425 1.00 52.97 90 ALA A O 1
ATOM 622 N N . GLN A 1 91 ? 15.391 -6.759 -3.776 1.00 48.03 91 GLN A N 1
ATOM 623 C CA . GLN A 1 91 ? 15.176 -7.819 -4.780 1.00 48.03 91 GLN A CA 1
ATOM 624 C C . GLN A 1 91 ? 15.011 -7.312 -6.221 1.00 48.03 91 GLN A C 1
ATOM 626 O O . GLN A 1 91 ? 14.929 -8.115 -7.151 1.00 48.03 91 GLN A O 1
ATOM 631 N N . HIS A 1 92 ? 14.990 -5.998 -6.453 1.00 55.88 92 HIS A N 1
ATOM 632 C CA . HIS A 1 92 ? 14.815 -5.459 -7.803 1.00 55.88 92 HIS A CA 1
ATOM 633 C C . HIS A 1 92 ? 16.153 -5.482 -8.558 1.00 55.88 92 HIS A C 1
ATOM 635 O O . HIS A 1 92 ? 16.927 -4.531 -8.508 1.00 55.88 92 HIS A O 1
ATOM 641 N N . THR A 1 93 ? 16.439 -6.581 -9.260 1.00 60.66 93 THR A N 1
ATOM 642 C CA . THR A 1 93 ? 17.584 -6.667 -10.180 1.00 60.66 93 THR A CA 1
ATOM 643 C C . THR A 1 93 ? 17.096 -6.467 -11.610 1.00 60.66 93 THR A C 1
ATOM 645 O O . THR A 1 93 ? 16.313 -7.270 -12.112 1.00 60.66 93 THR A O 1
ATOM 648 N N . LEU A 1 94 ? 17.563 -5.414 -12.290 1.00 63.44 94 LEU A N 1
ATOM 649 C CA . LEU A 1 94 ? 17.358 -5.275 -13.732 1.00 63.44 94 LEU A CA 1
ATOM 650 C C . LEU A 1 94 ? 18.341 -6.206 -14.452 1.00 63.44 94 LEU A C 1
ATOM 652 O O . LEU A 1 94 ? 19.529 -5.906 -14.554 1.00 63.44 94 LEU A O 1
ATOM 656 N N . ALA A 1 95 ? 17.856 -7.346 -14.935 1.00 64.94 95 ALA A N 1
ATOM 657 C CA . ALA A 1 95 ? 18.644 -8.242 -15.771 1.00 64.94 95 ALA A CA 1
ATOM 658 C C . ALA A 1 95 ? 18.448 -7.864 -17.246 1.00 64.94 95 ALA A C 1
ATOM 660 O O . ALA A 1 95 ? 17.397 -8.122 -17.826 1.00 64.94 95 ALA A O 1
ATOM 661 N N . VAL A 1 96 ? 19.461 -7.249 -17.861 1.00 65.06 96 VAL A N 1
ATOM 662 C CA . VAL A 1 96 ? 19.497 -7.046 -19.316 1.00 65.06 96 VAL A CA 1
ATOM 663 C C . VAL A 1 96 ? 20.203 -8.247 -19.935 1.00 65.06 96 VAL A C 1
ATOM 665 O O . VAL A 1 96 ? 21.408 -8.415 -19.762 1.00 65.06 96 VAL A O 1
ATOM 668 N N . SER A 1 97 ? 19.463 -9.092 -20.652 1.00 62.00 97 SER A N 1
ATOM 669 C CA . SER A 1 97 ? 20.063 -10.085 -21.545 1.00 62.00 97 SER A CA 1
ATOM 670 C C . SER A 1 97 ? 20.166 -9.465 -22.932 1.00 62.00 97 SER A C 1
ATOM 672 O O . SER A 1 97 ? 19.153 -9.158 -23.558 1.00 62.00 97 SER A O 1
ATOM 674 N N . THR A 1 98 ? 21.384 -9.224 -23.407 1.00 59.34 98 THR A N 1
ATOM 675 C CA . THR A 1 98 ? 21.595 -8.877 -24.809 1.00 59.34 98 THR A CA 1
ATOM 676 C C . THR A 1 98 ? 21.627 -10.168 -25.621 1.00 59.34 98 THR A C 1
ATOM 678 O O . THR A 1 98 ? 22.417 -11.069 -25.352 1.00 59.34 98 THR A O 1
ATOM 681 N N . GLN A 1 99 ? 20.776 -10.269 -26.639 1.00 52.81 99 GLN A N 1
ATOM 682 C CA . GLN A 1 99 ? 20.980 -11.221 -27.724 1.00 52.81 99 GLN A CA 1
ATOM 683 C C . GLN A 1 99 ? 21.347 -10.409 -28.961 1.00 52.81 99 GLN A C 1
ATOM 685 O O . GLN A 1 99 ? 20.489 -9.791 -29.590 1.00 52.81 99 GLN A O 1
ATOM 690 N N . ALA A 1 100 ? 22.640 -10.367 -29.284 1.00 54.94 100 ALA A N 1
ATOM 691 C CA . ALA A 1 100 ? 23.069 -9.867 -30.577 1.00 54.94 100 ALA A CA 1
ATOM 692 C C . ALA A 1 100 ? 22.583 -10.871 -31.627 1.00 54.94 100 ALA A C 1
ATOM 694 O O . ALA A 1 100 ? 23.155 -11.947 -31.781 1.00 54.94 100 ALA A O 1
ATOM 6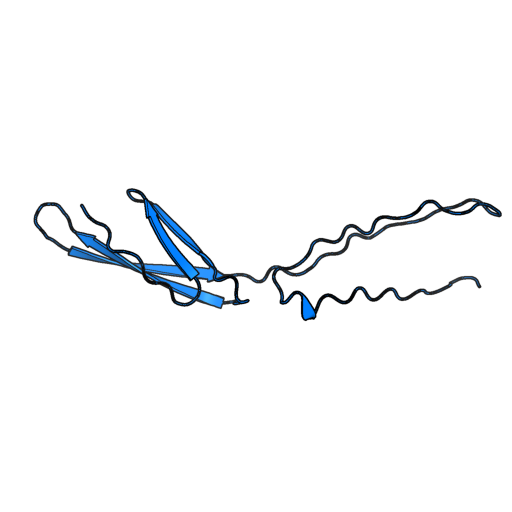95 N N . ALA A 1 101 ? 21.500 -10.540 -32.332 1.00 56.94 101 ALA A N 1
ATOM 696 C CA . ALA A 1 101 ? 21.105 -11.310 -33.508 1.00 56.94 101 ALA A CA 1
ATOM 697 C C . ALA A 1 101 ? 22.134 -11.151 -34.642 1.00 56.94 101 ALA A C 1
ATOM 699 O O . ALA A 1 101 ? 22.189 -11.997 -35.524 1.00 56.94 101 ALA A O 1
ATOM 700 N N . ASN A 1 102 ? 22.974 -10.107 -34.593 1.00 58.12 102 ASN A N 1
ATOM 701 C CA . ASN A 1 102 ? 24.049 -9.851 -35.546 1.00 58.12 102 ASN A CA 1
ATOM 702 C C . ASN A 1 102 ? 25.218 -9.124 -34.849 1.00 58.12 102 ASN A C 1
ATOM 704 O O . ASN A 1 102 ? 25.197 -7.900 -34.813 1.00 58.12 102 ASN A O 1
ATOM 708 N N . GLY A 1 103 ? 26.191 -9.875 -34.312 1.00 43.22 103 GLY A N 1
ATOM 709 C CA . GLY A 1 103 ? 27.562 -9.411 -34.006 1.00 43.22 103 GLY A CA 1
ATOM 710 C C . GLY A 1 103 ? 27.717 -8.276 -33.003 1.00 43.22 103 GLY A C 1
ATOM 711 O O . GLY A 1 103 ? 27.671 -7.108 -33.437 1.00 43.22 103 GLY A O 1
#

pLDDT: mean 80.51, std 12.54, range [43.22, 93.69]

Foldseek 3Di:
DDKPAWDKDQFGWDDDPPDIDTDGHLPDDFAKIKTKMKDADPVRDIDIDIDIDGHHWFQKDWDDDDWDDDPPDDTDDDDIPIDDTSDDPVPDDDDDDDDCPDD

Sequence (103 aa):
MAIVAPLAANGTAAVTGTTITFTPATTFFVGTDTINYSITDADSDTDSGVITVTIDDVNPALSDGTITTAQDRASSALSLGITPGNGSVAQHTLAVSTQAANG

Radius of gyration: 24.63 Å; chains: 1; bounding box: 54×23×67 Å

Secondary structure (DSSP, 8-state):
-EEPPPB-SSEEEEEETTEEEEEE-SS---EEEEEEEEEE-SS--EEEEEEEEEE-----EE--------TTSPPPPPPP-EE--SS-GGG---------S--